Prot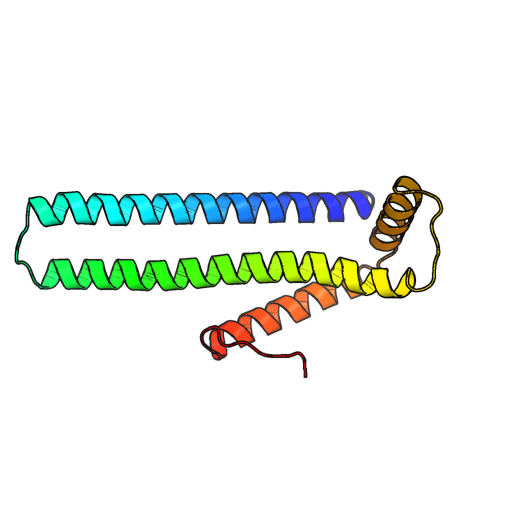ein AF-A0A9P0QA25-F1 (afdb_monomer_lite)

Foldseek 3Di:
DPQVVVVVVVVVVVVVVVLVVLVVVLVVLVVVLVVCCVVCCVPPPDDPVVVVVSVVSVVVSVLSVLLSVVVVVLVVVLVVVLQVVQCVVCPPPDDPDPVRVVVSSVVSSSPDDVVVVVVSVVVSVVVSVVCVVVVNDDDDDD

pLDDT: mean 70.36, std 9.91, range [40.62, 92.56]

Structure (mmCIF, N/CA/C/O backbone):
data_AF-A0A9P0QA25-F1
#
_entry.id   AF-A0A9P0QA25-F1
#
loop_
_atom_site.group_PDB
_atom_site.id
_atom_site.type_symbol
_atom_site.label_atom_id
_atom_site.label_alt_id
_atom_site.label_comp_id
_atom_site.label_asym_id
_atom_site.label_entity_id
_atom_site.label_seq_id
_atom_site.pdbx_PDB_ins_code
_atom_site.Cartn_x
_atom_site.Cartn_y
_atom_site.Cartn_z
_atom_site.occupancy
_atom_site.B_iso_or_equiv
_atom_site.auth_seq_id
_atom_site.auth_comp_id
_atom_site.auth_asym_id
_atom_site.auth_atom_id
_atom_site.pdbx_PDB_model_num
ATOM 1 N N . MET A 1 1 ? 4.289 -17.599 24.108 1.00 40.62 1 MET A N 1
ATOM 2 C CA . MET A 1 1 ? 3.461 -17.044 23.014 1.00 40.62 1 MET A CA 1
ATOM 3 C C . MET A 1 1 ? 3.551 -15.529 23.091 1.00 40.62 1 MET A C 1
ATOM 5 O O . MET A 1 1 ? 3.277 -14.992 24.154 1.00 40.62 1 MET A O 1
ATOM 9 N N . LEU A 1 2 ? 4.009 -14.850 22.035 1.00 43.38 2 LEU A N 1
ATOM 10 C CA . LEU A 1 2 ? 4.005 -13.382 21.999 1.00 43.38 2 LEU A CA 1
ATOM 11 C C . LEU A 1 2 ? 2.553 -12.883 21.869 1.00 43.38 2 LEU A C 1
ATOM 13 O O . LEU A 1 2 ? 1.797 -13.482 21.100 1.00 43.38 2 LEU A O 1
ATOM 17 N N . PRO A 1 3 ? 2.146 -11.820 22.589 1.00 52.38 3 PRO A N 1
ATOM 18 C CA . PRO A 1 3 ? 0.795 -11.273 22.488 1.00 52.38 3 PRO A CA 1
ATOM 19 C C . PRO A 1 3 ? 0.480 -10.892 21.036 1.00 52.38 3 PRO A C 1
ATOM 21 O O . PRO A 1 3 ? 1.333 -10.313 20.360 1.00 52.38 3 PRO A O 1
ATOM 24 N N . GLN A 1 4 ? -0.733 -11.175 20.547 1.00 47.22 4 GLN A N 1
ATOM 25 C CA . GLN A 1 4 ? -1.118 -10.897 19.151 1.00 47.22 4 GLN A CA 1
ATOM 26 C C . GLN A 1 4 ? -0.860 -9.438 18.720 1.00 47.22 4 GLN A C 1
ATOM 28 O O . GLN A 1 4 ? -0.569 -9.187 17.552 1.00 47.22 4 GLN A O 1
ATOM 33 N N . HIS A 1 5 ? -0.888 -8.481 19.650 1.00 49.06 5 HIS A N 1
ATOM 34 C CA . HIS A 1 5 ? -0.552 -7.077 19.392 1.00 49.06 5 HIS A CA 1
ATOM 35 C C . HIS A 1 5 ? 0.892 -6.847 18.944 1.00 49.06 5 HIS A C 1
ATOM 37 O O . HIS A 1 5 ? 1.129 -6.029 18.055 1.00 49.06 5 HIS A O 1
ATOM 43 N N . TYR A 1 6 ? 1.849 -7.609 19.480 1.00 48.94 6 TYR A N 1
ATOM 44 C CA . TYR A 1 6 ? 3.248 -7.521 19.061 1.00 48.94 6 TYR A CA 1
ATOM 45 C C . TYR A 1 6 ? 3.438 -8.013 17.630 1.00 48.94 6 TYR A C 1
ATOM 47 O O . TYR A 1 6 ? 4.191 -7.406 16.875 1.00 48.94 6 TYR A O 1
ATOM 55 N N . MET A 1 7 ? 2.711 -9.056 17.223 1.00 49.50 7 MET A N 1
ATOM 56 C CA . MET A 1 7 ? 2.749 -9.559 15.846 1.00 49.50 7 MET A CA 1
ATOM 57 C C . MET A 1 7 ? 2.217 -8.517 14.852 1.00 49.50 7 MET A C 1
ATOM 59 O O . MET A 1 7 ? 2.804 -8.335 13.790 1.00 49.50 7 MET A O 1
ATOM 63 N N . ARG A 1 8 ? 1.160 -7.774 15.206 1.00 58.66 8 ARG A N 1
ATOM 64 C CA . ARG A 1 8 ? 0.547 -6.761 14.325 1.00 58.66 8 ARG A CA 1
ATOM 65 C C . ARG A 1 8 ? 1.423 -5.520 14.140 1.00 58.66 8 ARG A C 1
ATOM 67 O O . ARG A 1 8 ? 1.652 -5.108 13.006 1.00 58.66 8 ARG A O 1
ATOM 74 N N . ILE A 1 9 ? 1.966 -4.966 15.228 1.00 58.69 9 ILE A N 1
ATOM 75 C CA . ILE A 1 9 ? 2.909 -3.834 15.159 1.00 58.69 9 ILE A CA 1
ATOM 76 C C . ILE A 1 9 ? 4.172 -4.249 14.403 1.00 58.69 9 ILE A C 1
ATOM 78 O O . ILE A 1 9 ? 4.657 -3.515 13.549 1.00 58.69 9 ILE A O 1
ATOM 82 N N . PHE A 1 10 ? 4.677 -5.454 14.653 1.00 53.56 10 PHE A N 1
ATOM 83 C CA . PHE A 1 10 ? 5.841 -5.978 13.951 1.00 53.56 10 PHE A CA 1
ATOM 84 C C . PHE A 1 10 ? 5.609 -6.125 12.443 1.00 53.56 10 PHE A C 1
ATOM 86 O O . PHE A 1 10 ? 6.485 -5.763 11.660 1.00 53.56 10 PHE A O 1
ATOM 93 N N . VAL A 1 11 ? 4.432 -6.601 12.022 1.00 61.09 11 VAL A N 1
ATOM 94 C CA . VAL A 1 11 ? 4.067 -6.701 10.601 1.00 61.09 11 VAL A CA 1
ATOM 95 C C . VAL A 1 11 ? 3.963 -5.317 9.965 1.00 61.09 11 VAL A C 1
ATOM 97 O O . VAL A 1 11 ? 4.563 -5.103 8.916 1.00 61.09 11 VAL A O 1
ATOM 100 N N . LEU A 1 12 ? 3.291 -4.355 10.603 1.00 63.19 12 LEU A N 1
ATOM 101 C CA . LEU A 1 12 ? 3.171 -2.988 10.079 1.00 63.19 12 LEU A CA 1
ATOM 102 C C . LEU A 1 12 ? 4.528 -2.286 9.969 1.00 63.19 12 LEU A C 1
ATOM 104 O O . LEU A 1 12 ? 4.825 -1.698 8.932 1.00 63.19 12 LEU A O 1
ATOM 108 N N . THR A 1 13 ? 5.383 -2.399 10.986 1.00 67.25 13 THR A N 1
ATOM 109 C CA . THR A 1 13 ? 6.733 -1.819 10.967 1.00 67.25 13 THR A CA 1
ATOM 110 C C . THR A 1 13 ? 7.601 -2.470 9.894 1.00 67.25 13 THR A C 1
ATOM 112 O O . THR A 1 13 ? 8.310 -1.774 9.170 1.00 67.25 13 THR A O 1
ATOM 115 N N . LYS A 1 14 ? 7.514 -3.795 9.724 1.00 64.56 14 LYS A N 1
ATOM 1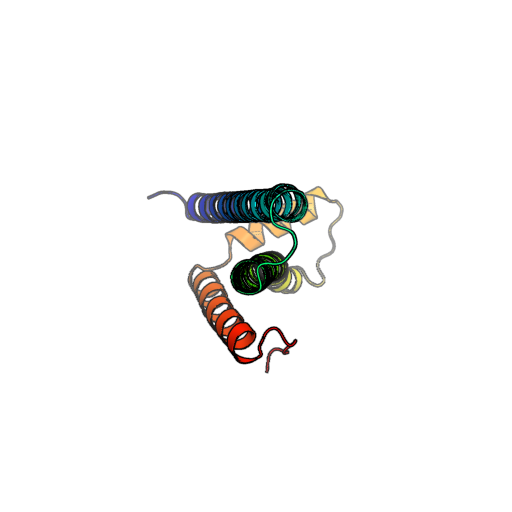16 C CA . LYS A 1 14 ? 8.221 -4.501 8.649 1.00 64.56 14 LYS A CA 1
ATOM 117 C C . LYS A 1 14 ? 7.705 -4.130 7.266 1.00 64.56 14 LYS A C 1
ATOM 119 O O . LYS A 1 14 ? 8.514 -3.976 6.360 1.00 64.56 14 LYS A O 1
ATOM 124 N N . MET A 1 15 ? 6.397 -3.960 7.099 1.00 65.81 15 MET A N 1
ATOM 125 C CA . MET A 1 15 ? 5.812 -3.531 5.829 1.00 65.81 15 MET A CA 1
ATOM 126 C C . MET A 1 15 ? 6.185 -2.090 5.493 1.00 65.81 15 MET A C 1
ATOM 128 O O . MET A 1 15 ? 6.574 -1.824 4.362 1.00 65.81 15 MET A O 1
ATOM 132 N N . LEU A 1 16 ? 6.153 -1.179 6.468 1.00 70.06 16 LEU A N 1
ATOM 133 C CA . LEU A 1 16 ? 6.599 0.199 6.277 1.00 70.06 16 LEU A CA 1
ATOM 134 C C . LEU A 1 16 ? 8.083 0.250 5.899 1.00 70.06 16 LEU A C 1
ATOM 136 O O . LEU A 1 16 ? 8.456 0.932 4.949 1.00 70.06 16 LEU A O 1
ATOM 140 N N . PHE A 1 17 ? 8.921 -0.520 6.596 1.00 70.62 17 PHE A N 1
ATOM 141 C CA . PHE A 1 17 ? 10.340 -0.632 6.273 1.00 70.62 17 PHE A CA 1
ATOM 142 C C . PHE A 1 17 ? 10.561 -1.202 4.867 1.00 70.62 17 PHE A C 1
ATOM 144 O O . PHE A 1 17 ? 11.372 -0.674 4.114 1.00 70.62 17 PHE A O 1
ATOM 151 N N . LEU A 1 18 ? 9.804 -2.233 4.483 1.00 70.75 18 LEU A N 1
ATOM 152 C CA . LEU A 1 18 ? 9.866 -2.827 3.150 1.00 70.75 18 LEU A CA 1
ATOM 153 C C . LEU A 1 18 ? 9.445 -1.823 2.067 1.00 70.75 18 LEU A C 1
ATOM 155 O O . LEU A 1 18 ? 10.115 -1.714 1.046 1.00 70.75 18 LEU A O 1
ATOM 159 N N . VAL A 1 19 ? 8.384 -1.050 2.302 1.00 70.69 19 VAL A N 1
ATOM 160 C CA . VAL A 1 19 ? 7.925 0.013 1.396 1.00 70.69 19 VAL A CA 1
ATOM 161 C C . VAL A 1 19 ? 8.995 1.089 1.223 1.00 70.69 19 VAL A C 1
ATOM 163 O O . VAL A 1 19 ? 9.303 1.466 0.091 1.00 70.69 19 VAL A O 1
ATOM 166 N N . ILE A 1 20 ? 9.592 1.560 2.320 1.00 74.00 20 ILE A N 1
ATOM 167 C CA . ILE A 1 20 ? 10.675 2.551 2.284 1.00 74.00 20 ILE A CA 1
ATOM 168 C C . ILE A 1 20 ? 11.874 1.987 1.521 1.00 74.00 20 ILE A C 1
ATOM 170 O O . ILE A 1 20 ? 12.398 2.650 0.630 1.00 74.00 20 ILE A O 1
ATOM 174 N N . LEU A 1 21 ? 12.269 0.748 1.816 1.00 74.75 21 LEU A N 1
ATOM 175 C CA . LEU A 1 21 ? 13.398 0.085 1.173 1.00 74.75 21 LEU A CA 1
ATOM 176 C C . LEU A 1 21 ? 13.186 -0.051 -0.337 1.00 74.75 21 LEU A C 1
ATOM 178 O O . LEU A 1 21 ? 14.063 0.332 -1.106 1.00 74.75 21 LEU A O 1
ATOM 182 N N . ILE A 1 22 ? 12.020 -0.542 -0.767 1.00 75.19 22 ILE A N 1
ATOM 183 C CA . ILE A 1 22 ? 11.676 -0.693 -2.187 1.00 75.19 22 ILE A CA 1
ATOM 184 C C . ILE A 1 22 ? 11.663 0.673 -2.878 1.00 75.19 22 ILE A C 1
ATOM 186 O O . ILE A 1 22 ? 12.224 0.811 -3.964 1.00 75.19 22 ILE A O 1
ATOM 190 N N . THR A 1 23 ? 11.087 1.694 -2.239 1.00 74.69 23 THR A N 1
ATOM 191 C CA . THR A 1 23 ? 11.046 3.059 -2.784 1.00 74.69 23 THR A CA 1
ATOM 192 C C . THR A 1 23 ? 12.458 3.607 -2.984 1.00 74.69 23 THR A C 1
ATOM 194 O O . THR A 1 23 ? 12.796 4.046 -4.083 1.00 74.69 23 THR A O 1
ATOM 197 N N . CYS A 1 24 ? 13.317 3.509 -1.967 1.00 75.75 24 CYS A N 1
ATOM 198 C CA . CYS A 1 24 ? 14.718 3.911 -2.063 1.00 75.75 24 CYS A CA 1
ATOM 199 C C . CYS A 1 24 ? 15.444 3.163 -3.185 1.00 75.75 24 CYS A C 1
ATOM 201 O O . CYS A 1 24 ? 16.100 3.798 -4.006 1.00 75.75 24 CYS A O 1
ATOM 203 N N . LEU A 1 25 ? 15.266 1.841 -3.279 1.00 77.69 25 LEU A N 1
ATOM 204 C CA . LEU A 1 25 ? 15.903 1.027 -4.313 1.00 77.69 25 LEU A CA 1
ATOM 205 C C . LEU A 1 25 ? 15.467 1.460 -5.718 1.00 77.69 25 LEU A C 1
ATOM 207 O O . LEU A 1 25 ? 16.306 1.635 -6.599 1.00 77.69 25 LEU A O 1
ATOM 211 N N . THR A 1 26 ? 14.166 1.695 -5.927 1.00 76.81 26 THR A N 1
ATOM 212 C CA . THR A 1 26 ? 13.656 2.185 -7.216 1.00 76.81 26 THR A CA 1
ATOM 213 C C . THR A 1 26 ? 14.213 3.561 -7.572 1.00 76.81 26 THR A C 1
ATOM 215 O O . THR A 1 26 ? 14.635 3.764 -8.707 1.00 76.81 26 THR A O 1
ATOM 218 N N . LEU A 1 27 ? 14.296 4.492 -6.620 1.00 77.31 27 LEU A N 1
ATOM 219 C CA . LEU A 1 27 ? 14.861 5.821 -6.867 1.00 77.31 27 LEU A CA 1
ATOM 220 C C . LEU A 1 27 ? 16.352 5.759 -7.220 1.00 77.31 27 LEU A C 1
ATOM 222 O O . LEU A 1 27 ? 16.790 6.463 -8.129 1.00 77.31 27 LEU A O 1
ATOM 226 N N . THR A 1 28 ? 17.123 4.896 -6.554 1.00 77.94 28 THR A N 1
ATOM 227 C CA . THR A 1 28 ? 18.542 4.681 -6.870 1.00 77.94 28 THR A CA 1
ATOM 228 C C . THR A 1 28 ? 18.727 4.072 -8.259 1.00 77.94 28 THR A C 1
ATOM 230 O O . THR A 1 28 ? 19.578 4.520 -9.020 1.00 77.94 28 THR A O 1
ATOM 233 N N . VAL A 1 29 ? 17.914 3.083 -8.637 1.00 79.69 29 VAL A N 1
ATOM 234 C CA . VAL A 1 29 ? 17.991 2.488 -9.980 1.00 79.69 29 VAL A CA 1
ATOM 235 C C . VAL A 1 29 ? 17.630 3.520 -11.054 1.00 79.69 29 VAL A C 1
ATOM 237 O O . VAL A 1 29 ? 18.321 3.605 -12.069 1.00 79.69 29 VAL A O 1
ATOM 240 N N . LEU A 1 30 ? 16.610 4.353 -10.820 1.00 77.75 30 LEU A N 1
ATOM 241 C CA . LEU A 1 30 ? 16.232 5.423 -11.745 1.00 77.75 30 LEU A CA 1
ATOM 242 C C . LEU A 1 30 ? 17.360 6.432 -11.946 1.00 77.75 30 LEU A C 1
ATOM 244 O O . LEU A 1 30 ? 17.679 6.780 -13.082 1.00 77.75 30 LEU A O 1
ATOM 248 N N . SER A 1 31 ? 17.974 6.895 -10.854 1.00 77.88 31 SER A N 1
ATOM 249 C CA . SER A 1 31 ? 19.056 7.876 -10.931 1.00 77.88 31 SER A CA 1
ATOM 250 C C . SER A 1 31 ? 20.277 7.306 -11.653 1.00 77.88 31 SER A C 1
ATOM 252 O O . SER A 1 31 ? 20.870 8.006 -12.474 1.00 77.88 31 SER A O 1
ATOM 254 N N . CYS A 1 32 ? 20.596 6.023 -11.452 1.00 79.81 32 CYS A N 1
ATOM 255 C CA . CYS A 1 32 ? 21.625 5.326 -12.221 1.00 79.81 32 CYS A CA 1
ATOM 256 C C . CYS A 1 32 ? 21.295 5.258 -13.720 1.00 79.81 32 CYS A C 1
ATOM 258 O O . CYS A 1 32 ? 22.167 5.548 -14.535 1.00 79.81 32 CYS A O 1
ATOM 260 N N . ILE A 1 33 ? 20.056 4.926 -14.103 1.00 77.88 33 ILE A N 1
ATOM 261 C CA . ILE A 1 33 ? 19.634 4.880 -15.517 1.00 77.88 33 ILE A CA 1
ATOM 262 C C . ILE A 1 33 ? 19.756 6.263 -16.167 1.00 77.88 33 ILE A C 1
ATOM 264 O O . ILE A 1 33 ? 20.281 6.376 -17.274 1.00 77.88 33 ILE A O 1
ATOM 268 N N . VAL A 1 34 ? 19.322 7.321 -15.478 1.00 77.12 34 VAL A N 1
ATOM 269 C CA . VAL A 1 34 ? 19.418 8.703 -15.973 1.00 77.12 34 VAL A CA 1
ATOM 270 C C . VAL A 1 34 ? 20.878 9.140 -16.114 1.00 77.12 34 VAL A C 1
ATOM 272 O O . VAL A 1 34 ? 21.249 9.690 -17.149 1.00 77.12 34 VAL A O 1
ATOM 275 N N . LEU A 1 35 ? 21.728 8.855 -15.123 1.00 78.69 35 LEU A N 1
ATOM 276 C CA . LEU A 1 35 ? 23.161 9.164 -15.181 1.00 78.69 35 LEU A CA 1
ATOM 277 C C . LEU A 1 35 ? 23.858 8.427 -16.324 1.00 78.69 35 LEU A C 1
ATOM 279 O O . LEU A 1 35 ? 24.632 9.036 -17.061 1.00 78.69 35 LEU A O 1
ATOM 283 N N . LEU A 1 36 ? 23.559 7.139 -16.511 1.00 76.88 36 LEU A N 1
ATOM 284 C CA . LEU A 1 36 ? 24.063 6.372 -17.648 1.00 76.88 36 LEU A CA 1
ATOM 285 C C . LEU A 1 36 ? 23.587 6.994 -18.963 1.00 76.88 36 LEU A C 1
ATOM 287 O O . LEU A 1 36 ? 24.396 7.195 -19.860 1.00 76.88 36 LEU A O 1
ATOM 291 N N . ASN A 1 37 ? 22.321 7.392 -19.067 1.00 70.00 37 ASN A N 1
ATOM 292 C CA . ASN A 1 37 ? 21.817 8.061 -20.263 1.00 70.00 37 ASN A CA 1
ATOM 293 C C . ASN A 1 37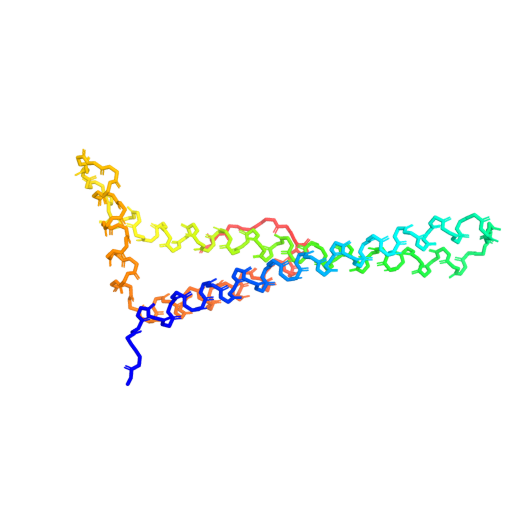 ? 22.577 9.368 -20.560 1.00 70.00 37 ASN A C 1
ATOM 295 O O . ASN A 1 37 ? 23.014 9.571 -21.688 1.00 70.00 37 ASN A O 1
ATOM 299 N N . ILE A 1 38 ? 22.832 10.212 -19.555 1.00 75.44 38 ILE A N 1
ATOM 300 C CA . ILE A 1 38 ? 23.592 11.463 -19.724 1.00 75.44 38 ILE A CA 1
ATOM 301 C C . ILE A 1 38 ? 25.038 11.181 -20.163 1.00 75.44 38 ILE A C 1
ATOM 303 O O . ILE A 1 38 ? 25.517 11.762 -21.138 1.00 75.44 38 ILE A O 1
ATOM 307 N N . ILE A 1 39 ? 25.730 10.264 -19.478 1.00 76.44 39 ILE A N 1
ATOM 308 C CA . ILE A 1 39 ? 27.133 9.922 -19.764 1.00 76.44 39 ILE A CA 1
ATOM 309 C C . ILE A 1 39 ? 27.274 9.327 -21.169 1.00 76.44 39 ILE A C 1
ATOM 311 O O . ILE A 1 39 ? 28.200 9.676 -21.904 1.00 76.44 39 ILE A O 1
ATOM 315 N N . PHE A 1 40 ? 26.367 8.428 -21.551 1.00 69.12 40 PHE A N 1
ATOM 316 C CA . PHE A 1 40 ? 26.427 7.751 -22.840 1.00 69.12 40 PHE A CA 1
ATOM 317 C C . PHE A 1 40 ? 25.895 8.613 -23.985 1.00 69.12 40 PHE A C 1
ATOM 319 O O . PHE A 1 40 ? 26.494 8.571 -25.054 1.00 69.12 40 PHE A O 1
ATOM 326 N N . SER A 1 41 ? 24.882 9.460 -23.779 1.00 67.06 41 SER A N 1
ATOM 327 C CA . SER A 1 41 ? 24.449 10.447 -24.784 1.00 67.06 41 SER A CA 1
ATOM 328 C C . SER A 1 41 ? 25.579 11.411 -25.151 1.00 67.06 41 SER A C 1
ATOM 330 O O . SER A 1 41 ? 25.729 11.780 -26.312 1.00 67.06 41 SER A O 1
ATOM 332 N N . HIS A 1 42 ? 26.435 11.759 -24.187 1.00 67.31 42 HIS A N 1
ATOM 333 C CA . HIS A 1 42 ? 27.594 12.615 -24.433 1.00 67.31 42 HIS A CA 1
ATOM 334 C C . HIS A 1 42 ? 28.768 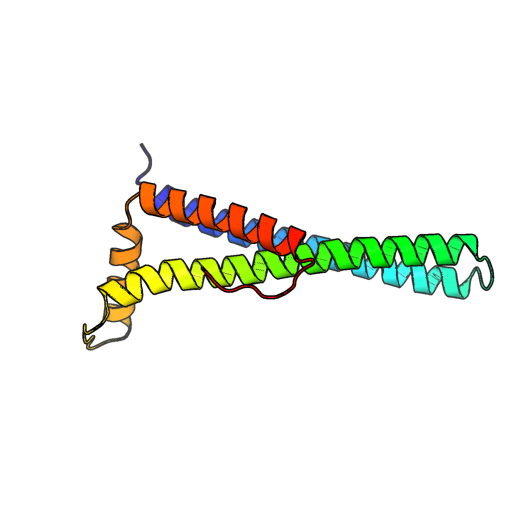11.884 -25.121 1.00 67.31 42 HIS A C 1
ATOM 336 O O . HIS A 1 42 ? 29.625 12.533 -25.721 1.00 67.31 42 HIS A O 1
ATOM 342 N N . ARG A 1 43 ? 28.849 10.546 -25.035 1.00 64.50 43 ARG A N 1
ATOM 343 C CA . ARG A 1 43 ? 29.960 9.748 -25.603 1.00 64.50 43 ARG A CA 1
ATOM 344 C C . ARG A 1 43 ? 29.619 8.964 -26.873 1.00 64.50 43 ARG A C 1
ATOM 346 O O . ARG A 1 43 ? 30.523 8.676 -27.647 1.00 64.50 43 ARG A O 1
ATOM 353 N N . TYR A 1 44 ? 28.358 8.604 -27.086 1.00 61.34 44 TYR A N 1
ATOM 354 C CA . TYR A 1 44 ? 27.911 7.660 -28.116 1.00 61.34 44 TYR A CA 1
ATOM 355 C C . TYR A 1 44 ? 26.688 8.196 -28.860 1.00 61.34 44 TYR A C 1
ATOM 357 O O . TYR A 1 44 ? 25.646 7.544 -28.951 1.00 61.34 44 TYR A O 1
ATOM 365 N N . CYS A 1 45 ? 26.818 9.402 -29.406 1.00 53.31 45 CYS A N 1
ATOM 366 C CA . CYS A 1 45 ? 25.831 9.955 -30.321 1.00 53.31 45 CYS A CA 1
ATOM 367 C C . CYS A 1 45 ? 25.701 9.022 -31.548 1.00 53.31 45 CYS A C 1
ATOM 369 O O . CYS A 1 45 ? 26.623 8.944 -32.356 1.00 53.31 45 CYS A O 1
ATOM 371 N N . GLY A 1 46 ? 24.592 8.274 -31.667 1.00 59.81 46 GLY A N 1
ATOM 372 C CA . GLY A 1 46 ? 24.183 7.657 -32.941 1.00 59.81 46 GLY A CA 1
ATOM 373 C C . GLY A 1 46 ? 24.106 6.125 -33.065 1.00 59.81 46 GLY A C 1
ATOM 374 O O . GLY A 1 46 ? 23.876 5.652 -34.174 1.00 59.81 46 GLY A O 1
ATOM 375 N N . THR A 1 47 ? 24.239 5.314 -32.005 1.00 67.56 47 THR A N 1
ATOM 376 C CA . THR A 1 47 ? 24.026 3.849 -32.143 1.00 67.56 47 THR A CA 1
ATOM 377 C C . THR A 1 47 ? 22.594 3.436 -31.782 1.00 67.56 47 THR A C 1
ATOM 379 O O . THR A 1 47 ? 22.229 3.349 -30.611 1.00 67.56 47 THR A O 1
ATOM 382 N N . ALA A 1 48 ? 21.772 3.136 -32.795 1.00 73.19 48 ALA A N 1
ATOM 383 C CA . ALA A 1 48 ? 20.361 2.750 -32.632 1.00 73.19 48 ALA A CA 1
ATOM 384 C C . ALA A 1 48 ? 20.153 1.588 -31.635 1.00 73.19 48 ALA A C 1
ATOM 386 O O . ALA A 1 48 ? 19.266 1.636 -30.789 1.00 73.19 48 ALA A O 1
ATOM 387 N N . ALA A 1 49 ? 21.049 0.595 -31.640 1.00 72.31 49 ALA A N 1
ATOM 388 C CA . ALA A 1 49 ? 20.993 -0.547 -30.723 1.00 72.31 49 ALA A CA 1
ATOM 389 C C . ALA A 1 49 ? 21.234 -0.186 -29.241 1.00 72.31 49 ALA A C 1
ATOM 391 O O . ALA A 1 49 ? 20.841 -0.931 -28.341 1.00 72.31 49 ALA A O 1
ATOM 392 N N . PHE A 1 50 ? 21.927 0.920 -28.953 1.00 71.44 50 PHE A N 1
ATOM 393 C CA . PHE A 1 50 ? 22.076 1.418 -27.584 1.00 71.44 50 PHE A CA 1
ATOM 394 C C . PHE A 1 50 ? 20.811 2.149 -27.137 1.00 71.44 50 PHE A C 1
ATOM 396 O O . PHE A 1 50 ? 20.312 1.879 -26.045 1.00 71.44 50 PHE A O 1
ATOM 403 N N . GLN A 1 51 ? 20.256 2.992 -28.012 1.00 72.00 51 GLN A N 1
ATOM 404 C CA . GLN A 1 51 ? 19.011 3.708 -27.751 1.00 72.00 51 GLN A CA 1
ATOM 405 C C . GLN A 1 51 ? 17.851 2.744 -27.466 1.00 72.00 51 GLN A C 1
ATOM 407 O O . GLN A 1 51 ? 17.123 2.947 -26.500 1.00 72.00 51 GLN A O 1
ATOM 412 N N . ASP A 1 52 ? 17.732 1.649 -28.222 1.00 76.56 52 ASP A N 1
ATOM 413 C CA . ASP A 1 52 ? 16.698 0.630 -27.997 1.00 76.56 52 ASP A CA 1
ATOM 414 C C . ASP A 1 52 ? 16.831 -0.069 -26.642 1.00 76.56 52 ASP A C 1
ATOM 416 O O . ASP A 1 52 ? 15.847 -0.220 -25.916 1.00 76.56 52 ASP A O 1
ATOM 420 N N . ARG A 1 53 ? 18.050 -0.453 -26.242 1.00 72.50 53 ARG A N 1
ATOM 421 C CA . ARG A 1 53 ? 18.286 -1.063 -24.921 1.00 72.50 53 ARG A CA 1
ATOM 422 C C . ARG A 1 53 ? 17.970 -0.103 -23.784 1.00 72.50 53 ARG A C 1
ATOM 424 O O . ARG A 1 53 ? 17.455 -0.523 -22.749 1.00 72.50 53 ARG A O 1
ATOM 431 N N . LEU A 1 54 ? 18.265 1.177 -23.980 1.00 71.69 54 LEU A N 1
ATOM 432 C CA . LEU A 1 54 ? 17.998 2.208 -22.992 1.00 71.69 54 LEU A CA 1
ATOM 433 C C . LEU A 1 54 ? 16.495 2.500 -22.889 1.00 71.69 54 LEU A C 1
ATOM 435 O O . LEU A 1 54 ? 15.964 2.547 -21.782 1.00 71.69 54 LEU A O 1
ATOM 439 N N . ASN A 1 55 ? 15.786 2.560 -24.017 1.00 72.81 55 ASN A N 1
ATOM 440 C CA . ASN A 1 55 ? 14.326 2.654 -24.059 1.00 72.81 55 ASN A CA 1
ATOM 441 C C . ASN A 1 55 ? 13.658 1.448 -23.380 1.00 72.81 55 ASN A C 1
ATOM 443 O O . ASN A 1 55 ? 12.735 1.627 -22.588 1.00 72.81 55 ASN A O 1
ATOM 447 N N . GLN A 1 56 ? 14.157 0.230 -23.613 1.00 75.25 56 GLN A N 1
ATOM 448 C CA . GLN A 1 56 ? 13.660 -0.974 -22.945 1.00 75.25 56 GLN A CA 1
ATOM 449 C C . GLN A 1 56 ? 13.904 -0.938 -21.429 1.00 75.25 56 GLN A C 1
ATOM 451 O O . GLN A 1 56 ? 13.029 -1.317 -20.651 1.00 75.25 56 GLN A O 1
ATOM 456 N N . ALA A 1 57 ? 15.075 -0.468 -20.988 1.00 69.44 57 ALA A N 1
ATOM 457 C CA . ALA A 1 57 ? 15.388 -0.322 -19.569 1.00 69.44 57 ALA A CA 1
ATOM 458 C C . ALA A 1 57 ? 14.486 0.720 -18.889 1.00 69.44 57 ALA A C 1
ATOM 460 O O . ALA A 1 57 ? 13.981 0.467 -17.796 1.00 69.44 57 ALA A O 1
ATOM 461 N N . VAL A 1 58 ? 14.231 1.852 -19.555 1.00 71.94 58 VAL A N 1
ATOM 462 C CA . VAL A 1 58 ? 13.281 2.872 -19.091 1.00 71.94 58 VAL A CA 1
ATOM 463 C C . VAL A 1 58 ? 11.868 2.295 -19.013 1.00 71.94 58 VAL A C 1
ATOM 465 O O . VAL A 1 58 ? 11.227 2.440 -17.979 1.00 71.94 58 VAL A O 1
ATOM 468 N N . ALA A 1 59 ? 11.403 1.570 -20.033 1.00 71.94 59 ALA A N 1
ATOM 469 C CA . ALA A 1 59 ? 10.081 0.942 -20.032 1.00 71.94 59 ALA A CA 1
ATOM 470 C C . ALA A 1 59 ? 9.916 -0.078 -18.890 1.00 71.94 59 ALA A C 1
ATOM 472 O O . ALA A 1 59 ? 8.934 -0.029 -18.147 1.00 71.94 59 ALA A O 1
ATOM 473 N N . ASN A 1 60 ? 10.902 -0.959 -18.694 1.00 71.88 60 ASN A N 1
ATOM 474 C CA . ASN A 1 60 ? 10.909 -1.921 -17.590 1.00 71.88 60 ASN A CA 1
ATOM 475 C C . ASN A 1 60 ? 10.897 -1.209 -16.231 1.00 71.88 60 ASN A C 1
ATOM 477 O O . ASN A 1 60 ? 10.172 -1.611 -15.320 1.00 71.88 60 ASN A O 1
ATOM 481 N N . PHE A 1 61 ? 11.665 -0.126 -16.098 1.00 71.44 61 PHE A N 1
ATOM 482 C CA . PHE A 1 61 ? 11.673 0.680 -14.887 1.00 71.44 61 PHE A CA 1
ATOM 483 C C . PHE A 1 61 ? 10.313 1.336 -14.631 1.00 71.44 61 PHE A C 1
ATOM 485 O O . PHE A 1 61 ? 9.814 1.277 -13.509 1.00 71.44 61 PHE A O 1
ATOM 492 N N . THR A 1 62 ? 9.684 1.919 -15.653 1.00 68.25 62 THR A N 1
ATOM 493 C CA . THR A 1 62 ? 8.349 2.518 -15.544 1.00 68.25 62 THR A CA 1
ATOM 494 C C . THR A 1 62 ? 7.328 1.496 -15.053 1.00 68.25 62 THR A C 1
ATOM 496 O O . THR A 1 62 ? 6.553 1.811 -14.156 1.00 68.25 62 THR A O 1
ATOM 499 N N . ILE A 1 63 ? 7.371 0.255 -15.548 1.00 71.56 63 ILE A N 1
ATOM 500 C CA . ILE A 1 63 ? 6.489 -0.829 -15.083 1.00 71.56 63 ILE A CA 1
ATOM 501 C C . ILE A 1 63 ? 6.716 -1.126 -13.594 1.00 71.56 63 ILE A C 1
ATOM 503 O O . ILE A 1 63 ? 5.756 -1.172 -12.825 1.00 71.56 63 ILE A O 1
ATOM 507 N N . ILE A 1 64 ? 7.973 -1.277 -13.164 1.00 69.06 64 ILE A N 1
ATOM 508 C CA . ILE A 1 64 ? 8.323 -1.535 -11.756 1.00 69.06 64 ILE A CA 1
ATOM 509 C C . ILE A 1 64 ? 7.888 -0.358 -10.876 1.00 69.06 64 ILE A C 1
ATOM 511 O O . ILE A 1 64 ? 7.284 -0.562 -9.827 1.00 69.06 64 ILE A O 1
ATOM 515 N N . PHE A 1 65 ? 8.129 0.879 -11.304 1.00 69.44 65 PHE A N 1
ATOM 516 C CA . PHE A 1 65 ? 7.720 2.075 -10.576 1.00 69.44 65 PHE A CA 1
ATOM 517 C C . PHE A 1 65 ? 6.193 2.178 -10.449 1.00 69.44 65 PHE A C 1
ATOM 519 O O . PHE A 1 65 ? 5.677 2.434 -9.359 1.00 69.44 65 PHE A O 1
ATOM 526 N N . CYS A 1 66 ? 5.448 1.924 -11.526 1.00 66.12 66 CYS A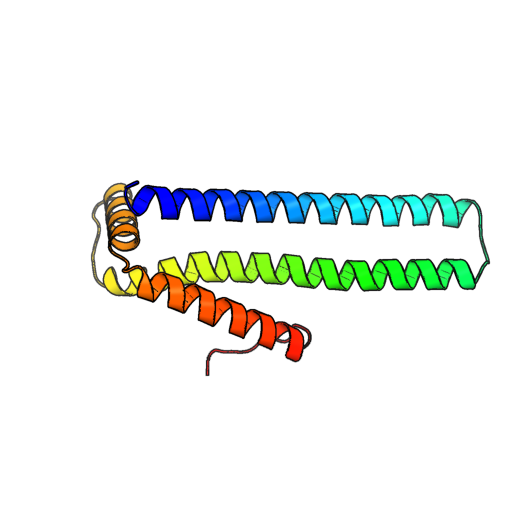 N 1
ATOM 527 C CA . CYS A 1 66 ? 3.987 1.862 -11.505 1.00 66.12 66 CYS A CA 1
ATOM 528 C C . CYS A 1 66 ? 3.478 0.756 -10.572 1.00 66.12 66 CYS A C 1
ATOM 530 O O . CYS A 1 66 ? 2.531 0.980 -9.818 1.00 66.12 66 CYS A O 1
ATOM 532 N N . PHE A 1 67 ? 4.130 -0.407 -10.557 1.00 69.56 67 PHE A N 1
ATOM 533 C CA . PHE A 1 67 ? 3.804 -1.495 -9.638 1.00 69.56 67 PHE A CA 1
ATOM 534 C C . PHE A 1 67 ? 4.049 -1.091 -8.179 1.00 69.56 67 PHE A C 1
ATOM 536 O O . PHE A 1 67 ? 3.138 -1.172 -7.360 1.00 69.56 67 PHE A O 1
ATOM 543 N N . VAL A 1 68 ? 5.231 -0.562 -7.856 1.00 68.06 68 VAL A N 1
ATOM 544 C CA . VAL A 1 68 ? 5.592 -0.124 -6.498 1.00 68.06 68 VAL A CA 1
ATOM 545 C C . VAL A 1 68 ? 4.676 0.996 -6.012 1.00 68.06 68 VAL A C 1
ATOM 547 O O . VAL A 1 68 ? 4.143 0.923 -4.909 1.00 68.06 68 VAL A O 1
ATOM 550 N N . THR A 1 69 ? 4.422 2.014 -6.833 1.00 66.00 69 THR A N 1
ATOM 551 C CA . THR A 1 69 ? 3.506 3.105 -6.464 1.00 66.00 69 THR A CA 1
ATOM 552 C C . THR A 1 69 ? 2.067 2.620 -6.300 1.00 66.00 69 THR A C 1
ATOM 554 O O . THR A 1 69 ? 1.367 3.108 -5.411 1.00 66.00 69 THR A O 1
ATOM 557 N N . SER A 1 70 ? 1.629 1.629 -7.080 1.00 66.44 70 SER A N 1
ATOM 558 C CA . SER A 1 70 ? 0.332 0.972 -6.889 1.00 66.44 70 SER A CA 1
ATOM 559 C C . SER A 1 70 ? 0.289 0.193 -5.578 1.00 66.44 70 SER A C 1
ATOM 561 O O . SER A 1 70 ? -0.666 0.360 -4.828 1.00 66.44 70 SER A O 1
ATOM 563 N N . VAL A 1 71 ? 1.336 -0.569 -5.243 1.00 65.69 71 VAL A N 1
ATOM 564 C CA . VAL A 1 71 ? 1.475 -1.280 -3.958 1.00 65.69 71 VAL A CA 1
ATOM 565 C C . VAL A 1 71 ? 1.435 -0.302 -2.785 1.00 65.69 71 VAL A C 1
ATOM 567 O O . VAL A 1 71 ? 0.740 -0.558 -1.810 1.00 65.69 71 VAL A O 1
ATOM 570 N N . ILE A 1 72 ? 2.102 0.849 -2.889 1.00 67.06 72 ILE A N 1
ATOM 571 C CA . ILE A 1 72 ? 2.088 1.896 -1.858 1.00 67.06 72 ILE A CA 1
ATOM 572 C C . ILE A 1 72 ? 0.697 2.519 -1.727 1.00 67.06 72 ILE A C 1
ATOM 574 O O . ILE A 1 72 ? 0.172 2.622 -0.620 1.00 67.06 72 ILE A O 1
ATOM 578 N N . LYS A 1 73 ? 0.060 2.904 -2.840 1.00 62.97 73 LYS A N 1
ATOM 579 C CA . LYS A 1 73 ? -1.315 3.433 -2.838 1.00 62.97 73 LYS A CA 1
ATOM 580 C C . LYS A 1 73 ? -2.302 2.420 -2.264 1.00 62.97 73 LYS A C 1
ATOM 582 O O . LYS A 1 73 ? -3.191 2.806 -1.510 1.00 62.97 73 LYS A O 1
ATOM 587 N N . LEU A 1 74 ? -2.130 1.138 -2.576 1.00 59.41 74 LEU A N 1
ATOM 588 C CA . LEU A 1 74 ? -2.923 0.037 -2.033 1.00 59.41 74 LEU A CA 1
ATOM 589 C C . LEU A 1 74 ? -2.617 -0.219 -0.558 1.00 59.41 74 LEU A C 1
ATOM 591 O O . LEU A 1 74 ? -3.554 -0.461 0.186 1.00 59.41 74 LEU A O 1
ATOM 595 N N . PHE A 1 75 ? -1.371 -0.082 -0.100 1.00 66.44 75 PHE A N 1
ATOM 596 C CA . PHE A 1 75 ? -1.011 -0.147 1.318 1.00 66.44 75 PHE A CA 1
ATOM 597 C C . PHE A 1 75 ? -1.655 0.999 2.101 1.00 66.44 75 PHE A C 1
ATOM 599 O O . PHE A 1 75 ? -2.277 0.770 3.131 1.00 66.44 75 PHE A O 1
ATOM 606 N N . PHE A 1 76 ? -1.601 2.230 1.594 1.00 64.31 76 PHE A N 1
ATOM 607 C CA . PHE A 1 76 ? -2.318 3.346 2.211 1.00 64.31 76 PHE A CA 1
ATOM 608 C C . PHE A 1 76 ? -3.838 3.176 2.114 1.00 64.31 76 PHE A C 1
ATOM 610 O O . PHE A 1 76 ? -4.543 3.524 3.055 1.00 64.31 76 PHE A O 1
ATOM 617 N N . SER A 1 77 ? -4.360 2.590 1.032 1.00 59.94 77 SER A N 1
ATOM 618 C CA . SER A 1 77 ? -5.770 2.192 0.924 1.00 59.94 77 SER A CA 1
ATOM 619 C C . SER A 1 77 ? -6.136 1.098 1.933 1.00 59.94 77 SER A C 1
ATOM 621 O O . SER A 1 77 ? -7.222 1.147 2.492 1.00 59.94 77 SER A O 1
ATOM 623 N N . TYR A 1 78 ? -5.225 0.172 2.230 1.00 61.78 78 TYR A N 1
ATOM 624 C CA . TYR A 1 78 ? -5.352 -0.890 3.225 1.00 61.78 78 TYR A CA 1
ATOM 625 C C . TYR A 1 78 ? -5.307 -0.340 4.651 1.00 61.78 78 TYR A C 1
ATOM 627 O O . TYR A 1 78 ? -6.185 -0.661 5.444 1.00 61.78 78 TYR A O 1
ATOM 635 N N . VAL A 1 79 ? -4.367 0.556 4.968 1.00 61.53 79 VAL A N 1
ATOM 636 C CA . VAL A 1 79 ? -4.344 1.316 6.231 1.00 61.53 79 VAL A CA 1
ATOM 637 C C . VAL A 1 79 ? -5.638 2.117 6.372 1.00 61.53 79 VAL A C 1
ATOM 639 O O . VAL A 1 79 ? -6.248 2.154 7.438 1.00 61.53 79 VAL A O 1
ATOM 642 N N . ARG A 1 80 ? -6.124 2.697 5.270 1.00 59.53 80 ARG A N 1
ATOM 643 C CA . ARG A 1 80 ? -7.405 3.400 5.238 1.00 59.53 80 ARG A CA 1
ATOM 644 C C . ARG A 1 80 ? -8.587 2.456 5.434 1.00 59.53 80 ARG A C 1
ATOM 646 O O . ARG A 1 80 ? -9.478 2.835 6.169 1.00 59.53 80 ARG A O 1
ATOM 653 N N . GLN A 1 81 ? -8.618 1.268 4.823 1.00 54.56 81 GLN A N 1
ATOM 654 C CA . GLN A 1 81 ? -9.717 0.290 4.902 1.00 54.56 81 GLN A CA 1
ATOM 655 C C . GLN A 1 81 ? -9.764 -0.457 6.235 1.00 54.56 81 GLN A C 1
ATOM 657 O O . GLN A 1 81 ? -10.852 -0.641 6.769 1.00 54.56 81 GLN A O 1
ATOM 662 N N . THR A 1 82 ? -8.618 -0.834 6.799 1.00 53.88 82 THR A N 1
ATOM 663 C CA . THR A 1 82 ? -8.522 -1.340 8.179 1.00 53.88 82 THR A CA 1
ATOM 664 C C . THR A 1 82 ? -8.929 -0.254 9.176 1.00 53.88 82 THR A C 1
ATOM 666 O O . THR A 1 82 ? -9.663 -0.538 10.117 1.00 53.88 82 THR A O 1
ATOM 669 N N . GLY A 1 83 ? -8.597 1.014 8.898 1.00 54.31 83 GLY A N 1
ATOM 670 C CA . GLY A 1 83 ? -9.196 2.154 9.591 1.00 54.31 83 GLY A CA 1
ATOM 671 C C . GLY A 1 83 ? -10.707 2.295 9.352 1.00 54.31 83 GLY A C 1
ATOM 672 O O . GLY A 1 83 ? -11.446 2.585 10.283 1.00 54.31 83 GLY A O 1
ATOM 673 N N . PHE A 1 84 ? -11.204 2.046 8.137 1.00 52.00 84 PHE A N 1
ATOM 674 C CA . PHE A 1 84 ? -12.605 2.254 7.742 1.00 52.00 84 PHE A CA 1
ATOM 675 C C . PHE A 1 84 ? -13.564 1.186 8.281 1.00 52.00 84 PHE A C 1
ATOM 677 O O . PHE A 1 84 ? -14.684 1.510 8.676 1.00 52.00 84 PHE A O 1
ATOM 684 N N . LEU A 1 85 ? -13.127 -0.076 8.343 1.00 54.31 85 LEU A N 1
ATOM 685 C CA . LEU A 1 85 ? -13.875 -1.166 8.976 1.00 54.31 85 LEU A CA 1
ATOM 686 C C . LEU A 1 85 ? -14.152 -0.863 10.458 1.00 54.31 85 LEU A C 1
ATOM 688 O O . LEU A 1 85 ? -15.194 -1.264 10.970 1.00 54.31 85 LEU A O 1
ATOM 692 N N . HIS A 1 86 ? -13.296 -0.072 11.114 1.00 59.06 86 HIS A N 1
ATOM 693 C CA . HIS A 1 86 ? -13.491 0.375 12.495 1.00 59.06 86 HIS A CA 1
ATOM 694 C C . HIS A 1 86 ? -14.057 1.769 12.678 1.00 59.06 86 HIS A C 1
ATOM 696 O O . HIS A 1 86 ? -14.778 1.991 13.644 1.00 59.06 86 HIS A O 1
ATOM 702 N N . ILE A 1 87 ? -13.865 2.690 11.735 1.00 59.69 87 ILE A N 1
ATOM 703 C CA . ILE A 1 87 ? -14.659 3.924 11.724 1.00 59.69 87 ILE A CA 1
ATOM 704 C C . ILE A 1 87 ? -16.151 3.577 11.671 1.00 59.69 87 ILE A C 1
ATOM 706 O O . ILE A 1 87 ? -16.944 4.296 12.261 1.00 59.69 87 ILE A O 1
ATOM 710 N N . ASN A 1 88 ? -16.538 2.455 11.049 1.00 66.62 88 ASN A N 1
ATOM 711 C CA . ASN A 1 88 ? -17.917 1.970 11.094 1.00 66.62 88 ASN A CA 1
ATOM 712 C C . ASN A 1 88 ? -18.373 1.503 12.487 1.00 66.62 88 ASN A C 1
ATOM 714 O O . ASN A 1 88 ? -19.510 1.789 12.847 1.00 66.62 88 ASN A O 1
ATOM 718 N N . SER A 1 89 ? -17.531 0.830 13.281 1.00 70.88 89 SER A N 1
ATOM 719 C CA . SER A 1 89 ? -17.886 0.450 14.663 1.00 70.88 89 SER A CA 1
ATOM 720 C C . SER A 1 89 ? -17.836 1.633 15.633 1.00 70.88 89 SER A C 1
ATOM 722 O O . SER A 1 89 ? -18.565 1.654 16.619 1.00 70.88 89 SER A O 1
ATOM 724 N N . LEU A 1 90 ? -17.014 2.638 15.331 1.00 75.06 90 LEU A N 1
ATOM 725 C CA . LEU A 1 90 ? -16.951 3.916 16.045 1.00 75.06 90 LEU A CA 1
ATOM 726 C C . LEU A 1 90 ? -17.961 4.939 15.490 1.00 75.06 90 LEU A C 1
ATOM 728 O O . LEU A 1 90 ? -18.057 6.067 15.979 1.00 75.06 90 LEU A O 1
ATOM 732 N N . ARG A 1 91 ? -18.733 4.573 14.459 1.00 80.94 91 ARG A N 1
ATOM 733 C CA . ARG A 1 91 ? -19.671 5.475 13.793 1.00 80.94 91 ARG A CA 1
ATOM 734 C C . ARG A 1 91 ? -20.803 5.816 14.749 1.00 80.94 91 ARG A C 1
ATOM 736 O O . ARG A 1 91 ? -21.486 4.938 15.261 1.00 80.94 91 ARG A O 1
ATOM 743 N N . GLY A 1 92 ? -21.025 7.110 14.953 1.00 83.06 92 GLY A N 1
ATOM 744 C CA . GLY A 1 92 ? -22.051 7.605 15.871 1.00 83.06 92 GLY A CA 1
ATOM 745 C C . GLY A 1 92 ? -21.585 7.739 17.322 1.00 83.06 92 GLY A C 1
ATOM 746 O O . GLY A 1 92 ? -22.316 8.329 18.117 1.00 83.06 92 GLY A O 1
ATOM 747 N N . GLN A 1 93 ? -20.373 7.288 17.665 1.00 86.62 93 GLN A N 1
ATOM 748 C CA . GLN A 1 93 ? -19.756 7.645 18.940 1.00 86.62 93 GLN A CA 1
ATOM 749 C C . GLN A 1 93 ? -19.292 9.104 18.907 1.00 86.62 93 GLN A C 1
ATOM 751 O O . GLN A 1 93 ? -18.813 9.606 17.886 1.00 86.62 93 GLN A O 1
ATOM 756 N N . ARG A 1 94 ? -19.470 9.800 20.030 1.00 90.81 94 ARG A N 1
ATOM 757 C CA . ARG A 1 94 ? -18.943 11.148 20.245 1.00 90.81 94 ARG A CA 1
ATOM 758 C C . ARG A 1 94 ? -17.828 11.053 21.267 1.00 90.81 94 ARG A C 1
ATOM 760 O O . ARG A 1 94 ? -18.047 10.497 22.335 1.00 90.81 94 ARG A O 1
ATOM 767 N N . PHE A 1 95 ? -16.689 11.634 20.931 1.00 91.31 95 PHE A N 1
ATOM 768 C CA . PHE A 1 95 ? -15.520 11.685 21.796 1.00 91.31 95 PHE A CA 1
ATOM 769 C C . PHE A 1 95 ? -15.343 13.112 22.302 1.00 91.31 95 PHE A C 1
ATOM 771 O O . PHE A 1 95 ? -15.593 14.071 21.566 1.00 91.31 95 PHE A O 1
ATOM 778 N N . GLN A 1 96 ? -14.948 13.249 23.559 1.00 92.50 96 GLN A N 1
ATOM 779 C CA . GLN A 1 96 ? -14.736 14.530 24.225 1.00 92.50 96 GLN A CA 1
ATOM 780 C C . GLN A 1 96 ? -13.306 15.042 24.030 1.00 92.50 96 GLN A C 1
ATOM 782 O O . GLN A 1 96 ? -13.065 16.237 24.193 1.00 92.50 96 GLN A O 1
ATOM 787 N N . SER A 1 97 ? -12.362 14.168 23.659 1.00 92.56 97 SER A N 1
ATOM 788 C CA . SER A 1 97 ? -10.979 14.562 23.394 1.00 92.56 97 SER A CA 1
ATOM 789 C C . SER A 1 97 ? -10.309 13.751 22.272 1.00 92.56 97 SER A C 1
ATOM 791 O O . SER A 1 97 ? -10.742 12.639 21.952 1.00 92.56 97 SER A O 1
ATOM 793 N N . PRO A 1 98 ? -9.235 14.285 21.661 1.00 84.31 98 PRO A N 1
ATOM 794 C CA . PRO A 1 98 ? -8.428 13.557 20.682 1.00 84.31 98 PRO A CA 1
ATOM 795 C C . PRO A 1 98 ? -7.804 12.264 21.228 1.00 84.31 98 PRO A C 1
ATOM 797 O O . PRO A 1 98 ? -7.680 11.283 20.496 1.00 84.31 98 PRO A O 1
ATOM 800 N N . GLU A 1 99 ? -7.421 12.244 22.504 1.00 89.25 99 GLU A N 1
ATOM 801 C CA . GLU A 1 99 ? -6.841 11.074 23.171 1.00 89.25 99 GLU A CA 1
ATOM 802 C C . GLU A 1 99 ? -7.860 9.935 23.257 1.00 89.25 99 GLU A C 1
ATOM 804 O O . GLU A 1 99 ? -7.522 8.786 22.982 1.00 89.25 99 GLU A O 1
ATOM 809 N N . GLU A 1 100 ? -9.122 10.263 23.542 1.00 86.38 100 GLU A N 1
ATOM 810 C CA . GLU A 1 100 ? -10.222 9.299 23.587 1.00 86.38 100 GLU A CA 1
ATOM 811 C C . GLU A 1 100 ? -10.483 8.671 22.207 1.00 86.38 100 GLU A C 1
ATOM 813 O O . GLU A 1 100 ? -10.644 7.456 22.096 1.00 86.38 100 GLU A O 1
ATOM 818 N N . VAL A 1 101 ? -10.435 9.474 21.134 1.00 82.50 101 VAL A N 1
ATOM 819 C CA . VAL A 1 101 ? -10.525 8.978 19.747 1.00 82.50 101 VAL A CA 1
ATOM 820 C C . VAL A 1 101 ? -9.383 8.011 19.448 1.00 82.50 101 VAL A C 1
ATOM 822 O O . VAL A 1 101 ? -9.591 6.951 18.854 1.00 82.50 101 VAL A O 1
ATOM 825 N N . LEU A 1 102 ? -8.163 8.385 19.837 1.00 78.75 102 LEU A N 1
ATOM 826 C CA . LEU A 1 102 ? -6.970 7.594 19.575 1.00 78.75 102 LEU A CA 1
ATOM 827 C C . LEU A 1 102 ? -7.018 6.254 20.316 1.00 78.75 102 LEU A C 1
ATOM 829 O O . LEU A 1 102 ? -6.664 5.228 19.736 1.00 78.75 102 LEU A O 1
ATOM 833 N N . ASP A 1 103 ? -7.459 6.245 21.569 1.00 82.50 103 ASP A N 1
ATOM 834 C CA . ASP A 1 103 ? -7.561 5.023 22.361 1.00 82.50 103 ASP A CA 1
ATOM 835 C C . ASP A 1 103 ? -8.718 4.131 21.904 1.00 82.50 103 ASP A C 1
ATOM 837 O O . ASP A 1 103 ? -8.526 2.922 21.766 1.00 82.50 103 ASP A O 1
ATOM 841 N N . ALA A 1 104 ? -9.872 4.702 21.547 1.00 83.50 104 ALA A N 1
ATOM 842 C CA . ALA A 1 104 ? -10.960 3.952 20.923 1.00 83.50 104 ALA A CA 1
ATOM 843 C C . ALA A 1 104 ? -10.517 3.310 19.598 1.00 83.50 104 ALA A C 1
ATOM 845 O O . ALA A 1 104 ? -10.804 2.140 19.340 1.00 83.50 104 ALA A O 1
ATOM 846 N N . PHE A 1 105 ? -9.750 4.041 18.785 1.00 77.75 105 PHE A N 1
ATOM 847 C CA . PHE A 1 105 ? -9.166 3.518 17.554 1.00 77.75 105 PHE A CA 1
ATOM 848 C C . PHE A 1 105 ? -8.172 2.382 1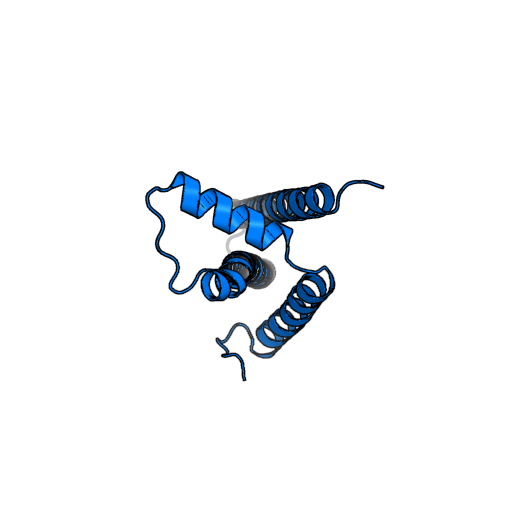7.819 1.00 77.75 105 PHE A C 1
ATOM 850 O O . PHE A 1 105 ? -8.266 1.335 17.177 1.00 77.75 105 PHE A O 1
ATOM 857 N N . LYS A 1 106 ? -7.239 2.557 18.768 1.00 76.31 106 LYS A N 1
ATOM 858 C CA . LYS A 1 106 ? -6.288 1.503 19.154 1.00 76.31 106 LYS A CA 1
ATOM 859 C C . LYS A 1 106 ? -7.041 0.250 19.576 1.00 76.31 106 LYS A C 1
ATOM 861 O O . LYS A 1 106 ? -6.811 -0.795 18.982 1.00 76.31 106 LYS A O 1
ATOM 866 N N . ASN A 1 107 ? -7.952 0.368 20.540 1.00 80.88 107 ASN A N 1
ATOM 867 C CA . ASN A 1 107 ? -8.693 -0.763 21.097 1.00 80.88 107 ASN A CA 1
ATOM 868 C C . ASN A 1 107 ? -9.472 -1.516 20.025 1.00 80.88 107 ASN A C 1
ATOM 870 O O . ASN A 1 107 ? -9.377 -2.736 19.954 1.00 80.88 107 ASN A O 1
ATOM 874 N N . ALA A 1 108 ? -10.130 -0.797 19.118 1.00 77.50 108 ALA A N 1
ATOM 875 C CA . ALA A 1 108 ? -10.778 -1.431 17.986 1.00 77.50 108 ALA A CA 1
ATOM 876 C C . ALA A 1 108 ? -9.748 -2.264 17.188 1.00 77.50 108 ALA A C 1
ATOM 878 O O . ALA A 1 108 ? -9.890 -3.479 17.060 1.00 77.50 108 ALA A O 1
ATOM 879 N N . VAL A 1 109 ? -8.635 -1.661 16.746 1.00 70.56 109 VAL A N 1
ATOM 880 C CA . VAL A 1 109 ? -7.593 -2.366 15.965 1.00 70.56 109 VAL A CA 1
ATOM 881 C C . VAL A 1 109 ? -7.034 -3.597 16.692 1.00 70.56 109 VAL A C 1
ATOM 883 O O . VAL A 1 109 ? -6.643 -4.585 16.056 1.00 70.56 109 VAL A O 1
ATOM 886 N N . LEU A 1 110 ? -6.974 -3.547 18.021 1.00 73.19 110 LEU A N 1
ATOM 887 C CA . LEU A 1 110 ? -6.578 -4.655 18.881 1.00 73.19 110 LEU A CA 1
ATOM 888 C C . LEU A 1 110 ? -7.630 -5.785 18.876 1.00 73.19 110 LEU A C 1
ATOM 890 O O . LEU A 1 110 ? -7.246 -6.948 18.722 1.00 73.19 110 LEU A O 1
ATOM 894 N N . ASP A 1 111 ? -8.917 -5.457 18.915 1.00 78.19 111 ASP A N 1
ATOM 895 C CA . ASP A 1 111 ? -10.040 -6.404 18.958 1.00 78.19 111 ASP A CA 1
ATOM 896 C C . ASP A 1 111 ? -10.332 -7.111 17.625 1.00 78.19 111 ASP A C 1
ATOM 898 O O . ASP A 1 111 ? -11.027 -8.128 17.602 1.00 78.19 111 ASP A O 1
ATOM 902 N N . LEU A 1 112 ? -9.776 -6.634 16.505 1.00 73.50 112 LEU A N 1
ATOM 903 C CA . LEU A 1 112 ? -9.949 -7.281 15.200 1.00 73.50 112 LEU A CA 1
ATOM 904 C C . LEU A 1 112 ? -9.522 -8.759 15.242 1.00 73.50 112 LEU A C 1
ATOM 906 O O . LEU A 1 112 ? -8.358 -9.048 15.539 1.00 73.50 112 LEU A O 1
ATOM 910 N N . PRO A 1 113 ? -10.403 -9.711 14.902 1.00 80.12 113 PRO A N 1
ATOM 911 C CA . PRO A 1 113 ? -10.035 -11.117 14.893 1.00 80.12 113 PRO A CA 1
ATOM 912 C C . PRO A 1 113 ? -9.104 -11.445 13.715 1.00 80.12 113 PRO A C 1
ATOM 914 O O . PRO A 1 113 ? -9.120 -10.812 12.660 1.00 80.12 113 PRO A O 1
ATOM 917 N N . ALA A 1 114 ? -8.240 -12.446 13.902 1.00 74.00 114 ALA A N 1
ATOM 918 C CA . ALA A 1 114 ? -7.194 -12.796 12.934 1.00 74.00 114 ALA A CA 1
ATOM 919 C C . ALA A 1 114 ? -7.737 -13.240 11.559 1.00 74.00 114 ALA A C 1
ATOM 921 O O . ALA A 1 114 ? -7.061 -13.074 10.548 1.00 74.00 114 ALA A O 1
ATOM 922 N N . ASN A 1 115 ? -8.957 -13.778 11.499 1.00 77.94 115 ASN A N 1
ATOM 923 C CA . ASN A 1 115 ? -9.616 -14.143 10.242 1.00 77.94 115 ASN A CA 1
ATOM 924 C C . ASN A 1 115 ? -9.950 -12.914 9.379 1.00 77.94 115 ASN A C 1
ATOM 926 O O . ASN A 1 115 ? -9.758 -12.962 8.169 1.00 77.94 115 ASN A O 1
ATOM 930 N N . GLU A 1 116 ? -10.386 -11.810 9.987 1.00 74.50 116 GLU A N 1
ATOM 931 C CA . GLU A 1 116 ? -10.639 -10.544 9.294 1.00 74.50 116 GLU A CA 1
ATOM 932 C C . GLU A 1 116 ? -9.331 -9.943 8.769 1.00 74.50 116 GLU A C 1
ATOM 934 O O . GLU A 1 116 ? -9.295 -9.421 7.654 1.00 74.50 116 GLU A O 1
ATOM 939 N N . TRP A 1 117 ? -8.224 -10.109 9.507 1.00 70.25 117 TRP A N 1
ATOM 940 C CA . TRP A 1 117 ? -6.889 -9.768 9.006 1.00 70.25 117 TRP A CA 1
ATOM 941 C C . TRP A 1 117 ? -6.522 -10.589 7.769 1.00 70.25 117 TRP A C 1
ATOM 943 O O . TRP A 1 117 ? -6.152 -10.017 6.746 1.00 70.25 117 TRP A O 1
ATOM 953 N N . ASN A 1 118 ? -6.661 -11.913 7.832 1.00 70.56 118 ASN A N 1
ATOM 954 C CA . ASN A 1 118 ? -6.321 -12.797 6.714 1.00 70.56 118 ASN A CA 1
ATOM 955 C C . ASN A 1 118 ? -7.176 -12.505 5.476 1.00 70.56 118 ASN A C 1
ATOM 957 O O . ASN A 1 118 ? -6.640 -12.349 4.382 1.00 70.56 118 ASN A O 1
ATOM 961 N N . LYS A 1 119 ? -8.484 -12.312 5.661 1.00 74.81 119 LYS A N 1
ATOM 962 C CA . LYS A 1 119 ? -9.412 -11.942 4.589 1.00 74.81 119 LYS A CA 1
ATOM 963 C C . LYS A 1 119 ? -9.058 -10.593 3.961 1.00 74.81 119 LYS A C 1
ATOM 965 O O . LYS A 1 119 ? -9.205 -10.408 2.755 1.00 74.81 119 LYS A O 1
ATOM 970 N N . CYS A 1 120 ? -8.569 -9.633 4.749 1.00 69.31 120 CYS A N 1
ATOM 971 C CA . CYS A 1 120 ? -8.053 -8.378 4.203 1.00 69.31 120 CYS A CA 1
ATOM 972 C C . CYS A 1 120 ? -6.820 -8.598 3.313 1.00 69.31 120 CYS A C 1
ATOM 974 O O . CYS A 1 120 ? -6.726 -7.968 2.260 1.00 69.31 120 CYS A O 1
ATOM 976 N N . PHE A 1 121 ? -5.904 -9.495 3.696 1.00 67.06 121 PHE A N 1
ATOM 977 C CA . PHE A 1 121 ? -4.736 -9.836 2.878 1.00 67.06 121 PHE A CA 1
ATOM 978 C C . PHE A 1 121 ? -5.112 -10.572 1.590 1.00 67.06 121 PHE A C 1
ATOM 980 O O . PHE A 1 121 ? -4.599 -10.227 0.529 1.00 67.06 121 PHE A O 1
ATOM 987 N N . GLU A 1 122 ? -6.029 -11.533 1.652 1.00 74.62 122 GLU A N 1
ATOM 988 C CA . GLU A 1 122 ? -6.520 -12.255 0.470 1.00 74.62 122 GLU A CA 1
ATOM 989 C C . GLU A 1 122 ? -7.170 -11.295 -0.536 1.00 74.62 122 GLU A C 1
ATOM 991 O O . GLU A 1 122 ? -6.746 -11.225 -1.690 1.00 74.62 122 GLU A O 1
ATOM 996 N N . ASN A 1 123 ? -8.086 -10.439 -0.067 1.00 74.19 123 ASN A N 1
ATOM 997 C CA . ASN A 1 123 ? -8.706 -9.394 -0.890 1.00 74.19 123 ASN A CA 1
ATOM 998 C C . ASN A 1 123 ? -7.671 -8.434 -1.507 1.00 74.19 123 ASN A C 1
ATOM 1000 O O . ASN A 1 123 ? -7.895 -7.864 -2.577 1.00 74.19 123 ASN A O 1
ATOM 1004 N N . TRP A 1 124 ? -6.548 -8.194 -0.824 1.00 72.38 124 TRP A N 1
ATOM 1005 C CA . TRP A 1 124 ? -5.472 -7.355 -1.346 1.00 72.38 124 TRP A CA 1
ATOM 1006 C C . TRP A 1 124 ? -4.728 -8.030 -2.501 1.00 72.38 124 TRP A C 1
ATOM 1008 O O . TRP A 1 124 ? -4.509 -7.380 -3.528 1.00 72.38 124 TRP A O 1
ATOM 1018 N N . PHE A 1 125 ? -4.385 -9.315 -2.377 1.00 71.75 125 PHE A N 1
ATOM 1019 C CA . PHE A 1 125 ? -3.748 -10.069 -3.460 1.00 71.75 125 PHE A CA 1
ATOM 1020 C C . PHE A 1 125 ? -4.634 -10.134 -4.705 1.00 71.75 125 PHE A C 1
ATOM 1022 O O . PHE A 1 125 ? -4.155 -9.865 -5.808 1.00 71.75 125 PHE A O 1
ATOM 1029 N N . GLU A 1 126 ? -5.932 -10.380 -4.533 1.00 80.94 126 GLU A N 1
ATOM 1030 C CA . GLU A 1 126 ? -6.900 -10.371 -5.634 1.00 80.94 126 GLU A CA 1
ATOM 1031 C C . GLU A 1 126 ? -6.952 -9.011 -6.340 1.00 80.94 126 GLU A C 1
ATOM 1033 O O . GLU A 1 126 ? -6.888 -8.932 -7.568 1.00 80.94 126 GLU A O 1
ATOM 1038 N N . ARG A 1 127 ? -6.972 -7.912 -5.575 1.00 75.25 127 ARG A N 1
ATOM 1039 C CA . ARG A 1 127 ? -6.944 -6.550 -6.132 1.00 75.25 127 ARG A CA 1
ATOM 1040 C C . ARG A 1 127 ? -5.651 -6.251 -6.883 1.00 75.25 127 ARG A C 1
ATOM 1042 O O . ARG A 1 127 ? -5.691 -5.606 -7.927 1.00 75.25 127 ARG A O 1
ATOM 1049 N N . MET A 1 128 ? -4.499 -6.699 -6.389 1.00 71.81 128 MET A N 1
ATOM 1050 C CA . MET A 1 128 ? -3.245 -6.525 -7.129 1.00 71.81 128 MET A CA 1
ATOM 1051 C C . MET A 1 128 ? -3.272 -7.278 -8.454 1.00 71.81 128 MET A C 1
ATOM 1053 O O . MET A 1 128 ? -2.918 -6.703 -9.483 1.00 71.81 128 MET A O 1
ATOM 1057 N N . GLN A 1 129 ? -3.746 -8.523 -8.444 1.00 77.19 129 GLN A N 1
ATOM 1058 C CA . GLN A 1 129 ? -3.886 -9.312 -9.661 1.00 77.19 129 GLN A CA 1
ATOM 1059 C C . GLN A 1 129 ? -4.830 -8.633 -10.662 1.00 77.19 129 GLN A C 1
ATOM 1061 O O . GLN A 1 129 ? -4.527 -8.559 -11.850 1.00 77.19 129 GLN A O 1
ATOM 1066 N N . MET A 1 130 ? -5.934 -8.063 -10.182 1.00 79.88 130 MET A N 1
ATOM 1067 C CA . MET A 1 130 ? -6.892 -7.324 -11.003 1.00 79.88 130 MET A CA 1
ATOM 1068 C C . MET A 1 130 ? -6.291 -6.039 -11.588 1.00 79.88 130 MET A C 1
ATOM 1070 O O . MET A 1 130 ? -6.469 -5.774 -12.772 1.00 79.88 130 MET A O 1
ATOM 1074 N N . SER A 1 131 ? -5.493 -5.298 -10.815 1.00 71.31 131 SER A N 1
ATOM 1075 C CA . SER A 1 131 ? -4.749 -4.130 -11.310 1.00 71.31 131 SER A CA 1
ATOM 1076 C C . SER A 1 131 ? -3.769 -4.496 -12.428 1.00 71.31 131 SER A C 1
ATOM 1078 O O . SER A 1 131 ? -3.695 -3.803 -13.442 1.00 71.31 131 SER A O 1
ATOM 1080 N N . ILE A 1 132 ? -3.055 -5.619 -12.287 1.00 73.75 132 ILE A N 1
ATOM 1081 C CA . ILE A 1 132 ? -2.159 -6.137 -13.332 1.00 73.75 132 ILE A CA 1
ATOM 1082 C C . ILE A 1 132 ? -2.959 -6.479 -14.593 1.00 73.75 132 ILE A C 1
ATOM 1084 O O . ILE A 1 132 ? -2.598 -6.046 -15.688 1.00 73.75 132 ILE A O 1
ATOM 1088 N N . ASN A 1 133 ? -4.065 -7.208 -14.439 1.00 79.88 133 ASN A N 1
ATOM 1089 C CA . ASN A 1 133 ? -4.914 -7.626 -15.554 1.00 79.88 133 ASN A CA 1
ATOM 1090 C C . ASN A 1 133 ? -5.512 -6.423 -16.305 1.00 79.88 133 ASN A C 1
ATOM 1092 O O . ASN A 1 133 ? -5.621 -6.453 -17.528 1.00 79.88 133 ASN A O 1
ATOM 1096 N N . LEU A 1 134 ? -5.841 -5.353 -15.579 1.00 80.25 134 LEU A N 1
ATOM 1097 C CA . LEU A 1 134 ? -6.396 -4.108 -16.111 1.00 80.25 134 LEU A CA 1
ATOM 1098 C C . LEU A 1 134 ? -5.326 -3.076 -16.494 1.00 80.25 134 LEU A C 1
ATOM 1100 O O . LEU A 1 134 ? -5.651 -1.927 -16.771 1.00 80.25 134 LEU A O 1
ATOM 1104 N N . ARG A 1 135 ? -4.039 -3.453 -16.506 1.00 77.44 135 ARG A N 1
ATOM 1105 C CA . ARG A 1 135 ? -2.915 -2.567 -16.868 1.00 77.44 135 ARG A CA 1
ATOM 1106 C C . ARG A 1 135 ? -2.897 -1.252 -16.074 1.00 77.44 135 ARG A C 1
ATOM 1108 O O . ARG A 1 135 ? -2.480 -0.215 -16.585 1.00 77.44 135 ARG A O 1
ATOM 1115 N N . GLY A 1 136 ? -3.323 -1.307 -14.814 1.00 65.62 136 GLY A N 1
ATOM 1116 C CA . GLY A 1 136 ? -3.380 -0.161 -13.911 1.00 65.62 136 GLY A CA 1
ATOM 1117 C C . GLY A 1 136 ? -4.622 0.725 -14.052 1.00 65.62 136 GLY A C 1
ATOM 1118 O O . GLY A 1 136 ? -4.670 1.768 -13.397 1.00 65.62 136 GLY A O 1
ATOM 1119 N N . GLU A 1 137 ? -5.621 0.345 -14.857 1.00 71.00 137 GLU A N 1
ATOM 1120 C CA . GLU A 1 137 ? -6.913 1.037 -14.860 1.00 71.00 137 GLU A CA 1
ATOM 1121 C C . GLU A 1 137 ? -7.632 0.897 -13.512 1.00 71.00 137 GLU A C 1
ATOM 1123 O O . GLU A 1 137 ? -7.483 -0.088 -12.783 1.00 71.00 137 GLU A O 1
ATOM 1128 N N . TYR A 1 138 ? -8.402 1.927 -13.160 1.00 69.81 138 TYR A N 1
ATOM 1129 C CA . TYR A 1 138 ? -9.176 1.946 -11.925 1.00 69.81 138 TYR A CA 1
ATOM 1130 C C . TYR A 1 138 ? -10.343 0.956 -11.997 1.00 69.81 138 TYR A C 1
ATOM 1132 O O . TYR A 1 138 ? -11.041 0.885 -13.005 1.00 69.81 138 TYR A O 1
ATOM 1140 N N . PHE A 1 139 ? -10.593 0.242 -10.901 1.00 72.44 139 PHE A N 1
ATOM 1141 C CA . PHE A 1 139 ? -11.734 -0.658 -10.766 1.00 72.44 139 PHE A CA 1
ATOM 1142 C C . PHE A 1 139 ? -12.353 -0.541 -9.372 1.00 72.44 139 PHE A C 1
ATOM 1144 O O . PHE A 1 139 ? -11.651 -0.470 -8.354 1.00 72.44 139 PHE A O 1
ATOM 1151 N N . GLU A 1 140 ? -13.683 -0.510 -9.324 1.00 67.44 140 GLU A N 1
ATOM 1152 C CA . GLU A 1 140 ? -14.433 -0.508 -8.071 1.00 67.44 140 GLU A CA 1
ATOM 1153 C C . GLU A 1 140 ? -14.611 -1.924 -7.512 1.00 67.44 140 GLU A C 1
ATOM 1155 O O . GLU A 1 140 ? -14.371 -2.932 -8.177 1.00 67.44 140 GLU A O 1
ATOM 1160 N N . LYS A 1 141 ? -14.995 -1.994 -6.234 1.00 58.41 141 LYS A N 1
ATOM 1161 C CA . LYS A 1 141 ? -15.385 -3.249 -5.587 1.00 58.41 141 LYS A CA 1
ATOM 1162 C C . LYS A 1 141 ? -16.770 -3.617 -6.142 1.00 58.41 141 LYS A C 1
ATOM 1164 O O . LYS A 1 141 ? -17.695 -2.846 -5.905 1.00 58.41 141 LYS A O 1
ATOM 1169 N N . GLN A 1 142 ? -16.877 -4.714 -6.897 1.00 48.44 142 GLN A N 1
ATOM 1170 C CA . GLN A 1 142 ? -18.178 -5.309 -7.237 1.00 48.44 142 GLN A CA 1
ATOM 1171 C C . GLN A 1 142 ? -18.840 -5.895 -5.988 1.00 48.44 142 GLN A C 1
ATOM 1173 O O . GLN A 1 142 ? -18.091 -6.352 -5.089 1.00 48.44 142 GLN A O 1
#

InterPro domains:
  IPR036397 Ribonuclease H superfamily [G3DSA:3.30.420.10] (83-140)

Sequence (142 aa):
MLPQHYMRIFVLTKMLFLVILITCLTLTVLSCIVLLNIIFSHRYCGTAAFQDRLNQAVANFTIIFCFVTSVIKLFFSYVRQTGFLHINSLRGQRFQSPEEVLDAFKNAVLDLPANEWNKCFENWFERMQMSINLRGEYFEKQ

Organism: Acanthoscelides obtectus (NCBI:txid200917)

Radius of gyration: 21.52 Å; chains: 1; bounding box: 52×32×57 Å

Secondary structure (DSSP, 8-state):
---HHHHHHHHHHHHHHHHHHHHHHHHHHHHHHHHHHHHHHHH-TT-HHHHHHHHHHHHHHHHHHHHHHHHHHHHHHHHHHHHHHHHTTSTT---SSHHHHHHHHHHHHHH--HHHHHHHHHHHHHHHHHHHHTTT------